Protein AF-A0A0B5IPD1-F1 (afdb_monomer_lite)

InterPro domains:
  IPR029069 HotDog domain superfamily [SSF54637] (11-71)

Radius of gyration: 14.23 Å; chains: 1; bounding box: 31×34×38 Å

Sequence (92 aa):
MEDPTHQEQASPEVRRRVQASFDRQGLMTHLGARTAHIGPGRVHIVLPARPEVTQQHGYFHAGGTSAVADSGERKLVAAGQQTLIRVNGAEQ

Foldseek 3Di:
DDDPPPQAADDPVLVVLLQVQQVPPVLCVVQVKDFPGHGDLETEIEREQDPVQADPVSHGDVVSVVVVVVSQPPTRPDPRHDYDYDYDGPDD

pLDDT: mean 78.39, std 17.06, range [37.47, 94.19]

Structure (mmCIF, N/CA/C/O backbone):
data_AF-A0A0B5IPD1-F1
#
_entry.id   AF-A0A0B5IPD1-F1
#
loop_
_atom_site.group_PDB
_atom_site.id
_atom_site.type_symbol
_atom_site.label_atom_id
_atom_site.label_alt_id
_atom_site.label_comp_id
_atom_site.label_asym_id
_atom_site.label_entity_id
_atom_site.label_seq_id
_atom_site.pdbx_PDB_ins_code
_atom_site.Cartn_x
_atom_site.Cartn_y
_atom_site.Cartn_z
_atom_site.occupancy
_atom_site.B_iso_or_equiv
_atom_site.auth_seq_id
_atom_site.auth_comp_id
_atom_site.auth_asym_id
_atom_site.auth_atom_id
_atom_site.pdbx_PDB_model_num
ATOM 1 N N . MET A 1 1 ? 8.013 -22.698 22.835 1.00 37.47 1 MET A N 1
ATOM 2 C CA . MET A 1 1 ? 8.239 -22.661 21.383 1.00 37.47 1 MET A CA 1
ATOM 3 C C . MET A 1 1 ? 7.033 -21.959 20.798 1.00 37.47 1 MET A C 1
ATOM 5 O O . MET A 1 1 ? 5.942 -22.512 20.814 1.00 37.47 1 MET A O 1
ATOM 9 N N . GLU A 1 2 ? 7.211 -20.671 20.542 1.00 43.16 2 GLU A N 1
ATOM 10 C CA . GLU A 1 2 ? 6.179 -19.677 20.251 1.00 43.16 2 GLU A CA 1
ATOM 11 C C . GLU A 1 2 ? 5.547 -19.781 18.850 1.00 43.16 2 GLU A C 1
ATOM 13 O O . GLU A 1 2 ? 6.236 -20.076 17.880 1.00 43.16 2 GLU A O 1
ATOM 18 N N . ASP A 1 3 ? 4.261 -19.430 18.738 1.00 40.47 3 ASP A N 1
ATOM 19 C CA . ASP A 1 3 ? 3.710 -18.790 17.534 1.00 40.47 3 ASP A CA 1
ATOM 20 C C . ASP A 1 3 ? 2.651 -17.752 17.952 1.00 40.47 3 ASP A C 1
ATOM 22 O O . ASP A 1 3 ? 1.539 -18.125 18.334 1.00 40.47 3 ASP A O 1
ATOM 26 N N . PRO A 1 4 ? 2.962 -16.442 17.955 1.00 44.75 4 PRO A N 1
ATOM 27 C CA . PRO A 1 4 ? 1.976 -15.405 18.185 1.00 44.75 4 PRO A CA 1
ATOM 28 C C . PRO A 1 4 ? 1.656 -14.706 16.857 1.00 44.75 4 PRO A C 1
ATOM 30 O O . PRO A 1 4 ? 1.926 -13.519 16.693 1.00 44.75 4 PRO A O 1
ATOM 33 N N . THR A 1 5 ? 1.082 -15.414 15.881 1.00 51.75 5 THR A N 1
ATOM 34 C CA . THR A 1 5 ? 0.524 -14.785 14.666 1.00 51.75 5 THR A CA 1
ATOM 35 C C . THR A 1 5 ? -0.986 -14.546 14.740 1.00 51.75 5 THR A C 1
ATOM 37 O O . THR A 1 5 ? -1.646 -14.369 13.716 1.00 51.75 5 THR A O 1
ATOM 40 N N . HIS A 1 6 ? -1.554 -14.432 15.947 1.00 52.25 6 HIS A N 1
ATOM 41 C CA . HIS A 1 6 ? -2.881 -13.838 16.112 1.00 52.25 6 HIS A CA 1
ATOM 42 C C . HIS A 1 6 ? -2.769 -12.330 15.828 1.00 52.25 6 HIS A C 1
ATOM 44 O O . HIS A 1 6 ? -2.610 -11.509 16.728 1.00 52.25 6 HIS A O 1
ATOM 50 N N . GLN A 1 7 ? -2.771 -11.950 14.547 1.00 64.19 7 GLN A N 1
ATOM 51 C CA . GLN A 1 7 ? -2.898 -10.551 14.166 1.00 64.19 7 GLN A CA 1
ATOM 52 C C . GLN A 1 7 ? -4.299 -10.092 14.568 1.00 64.19 7 GLN A C 1
ATOM 54 O O . GLN A 1 7 ? -5.283 -10.350 13.878 1.00 64.19 7 GLN A O 1
ATOM 59 N N . GLU A 1 8 ? -4.380 -9.459 15.733 1.00 81.88 8 GLU A N 1
ATOM 60 C CA . GLU A 1 8 ? -5.612 -8.888 16.248 1.00 81.88 8 GLU A CA 1
ATOM 61 C C . GLU A 1 8 ? -6.181 -7.888 15.234 1.00 81.88 8 GLU A C 1
ATOM 63 O O . GLU A 1 8 ? -5.484 -6.988 14.749 1.00 81.88 8 GLU A O 1
ATOM 68 N N . GLN A 1 9 ? -7.452 -8.079 14.880 1.00 86.25 9 GLN A N 1
ATOM 69 C CA . GLN A 1 9 ? -8.154 -7.213 13.942 1.00 86.25 9 GLN A CA 1
ATOM 70 C C . GLN A 1 9 ? -8.727 -6.004 14.679 1.00 86.25 9 GLN A C 1
ATOM 72 O O . GLN A 1 9 ? -9.225 -6.118 15.796 1.00 86.25 9 GLN A O 1
ATOM 77 N N . ALA A 1 10 ? -8.710 -4.838 14.034 1.00 89.19 10 ALA A N 1
ATOM 78 C CA . ALA A 1 10 ? -9.405 -3.670 14.564 1.00 89.19 10 ALA A CA 1
ATOM 79 C C . ALA A 1 10 ? -10.929 -3.890 14.589 1.00 89.19 10 ALA A C 1
ATOM 81 O O . ALA A 1 10 ? -11.465 -4.766 13.899 1.00 89.19 10 ALA A O 1
ATOM 82 N N . SER A 1 11 ? -11.642 -3.037 15.331 1.00 91.06 11 SER A N 1
ATOM 83 C CA . SER A 1 11 ? -13.105 -3.080 15.365 1.00 91.06 11 SER A CA 1
ATOM 84 C C . SER A 1 11 ? -13.708 -2.971 13.950 1.00 91.06 11 SER A C 1
ATOM 86 O O . SER A 1 11 ? -13.129 -2.321 13.068 1.00 91.06 11 SER A O 1
ATOM 88 N N . PRO A 1 12 ? -14.887 -3.570 13.696 1.00 91.75 12 PRO A N 1
ATOM 89 C CA . PRO A 1 12 ? -15.515 -3.540 12.372 1.00 91.75 12 PRO A CA 1
ATOM 90 C C . PRO A 1 12 ? -15.750 -2.126 11.823 1.00 91.75 12 PRO A C 1
ATOM 92 O O . PRO A 1 12 ? -15.677 -1.908 10.613 1.00 91.75 12 PRO A O 1
ATOM 95 N N . GLU A 1 13 ? -16.020 -1.159 12.700 1.00 89.56 13 GLU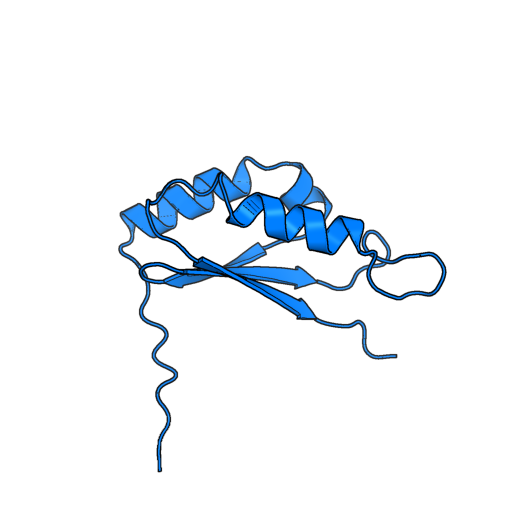 A N 1
ATOM 96 C CA . GLU A 1 13 ? -16.199 0.246 12.331 1.00 89.56 13 GLU A CA 1
ATOM 97 C C . GLU A 1 13 ? -14.894 0.869 11.823 1.00 89.56 13 GLU A C 1
ATOM 99 O O . GLU A 1 13 ? -14.865 1.440 10.730 1.00 89.56 13 GLU A O 1
ATOM 104 N N . VAL A 1 14 ? -13.795 0.689 12.566 1.00 88.12 14 VAL A N 1
ATOM 105 C CA . VAL A 1 14 ? -12.466 1.180 12.173 1.00 88.12 14 VAL A CA 1
ATOM 106 C C . VAL A 1 14 ? -12.049 0.559 10.846 1.00 88.12 14 VAL A C 1
ATOM 108 O O . VAL A 1 14 ? -11.639 1.274 9.934 1.00 88.12 14 VAL A O 1
ATOM 111 N N . ARG A 1 15 ? -12.230 -0.757 10.691 1.00 90.75 15 ARG A N 1
ATOM 112 C CA . ARG A 1 15 ? -11.924 -1.463 9.440 1.00 90.75 15 ARG A CA 1
ATOM 113 C C . ARG A 1 15 ? -12.674 -0.875 8.254 1.00 90.75 15 ARG A C 1
ATOM 115 O O . ARG A 1 15 ? -12.064 -0.598 7.227 1.00 90.75 15 ARG A O 1
ATOM 122 N N . ARG A 1 16 ? -13.979 -0.645 8.405 1.00 91.12 16 ARG A N 1
ATOM 123 C CA . ARG A 1 16 ? -14.819 -0.076 7.347 1.00 91.12 16 ARG A CA 1
ATOM 124 C C . ARG A 1 16 ? -14.377 1.332 6.968 1.00 91.12 16 ARG A C 1
ATOM 126 O O . ARG A 1 16 ? -14.295 1.642 5.786 1.00 91.12 16 ARG A O 1
ATOM 133 N N . ARG A 1 17 ? -14.067 2.172 7.957 1.00 90.25 17 ARG A N 1
ATOM 134 C CA . ARG A 1 17 ? -13.617 3.551 7.735 1.00 90.25 17 ARG A CA 1
ATOM 135 C C . ARG A 1 17 ? -12.270 3.607 7.018 1.00 90.25 17 ARG A C 1
ATOM 137 O O . ARG A 1 17 ? -12.114 4.377 6.073 1.00 90.25 17 ARG A O 1
ATOM 144 N N . VAL A 1 18 ? -11.319 2.785 7.452 1.00 89.62 18 VAL A N 1
ATOM 145 C CA . VAL A 1 18 ? -9.994 2.671 6.832 1.00 89.62 18 VAL A CA 1
ATOM 146 C C . VAL A 1 18 ? -10.124 2.159 5.401 1.00 89.62 18 VAL A C 1
ATOM 148 O O . VAL A 1 18 ? -9.592 2.792 4.493 1.00 89.62 18 VAL A O 1
ATOM 151 N N . GLN A 1 19 ? -10.893 1.086 5.186 1.00 91.62 19 GLN A N 1
ATOM 152 C CA . GLN A 1 19 ? -11.125 0.528 3.854 1.00 91.62 19 GLN A CA 1
ATOM 153 C C . GLN A 1 19 ? -11.765 1.557 2.917 1.00 91.62 19 GLN A C 1
ATOM 155 O O . GLN A 1 19 ? -11.230 1.826 1.850 1.00 91.62 19 GLN A O 1
ATOM 160 N N . ALA A 1 20 ? -12.835 2.226 3.357 1.00 91.69 20 ALA A N 1
ATOM 161 C CA . ALA A 1 20 ? -13.501 3.253 2.562 1.00 91.69 20 ALA A CA 1
ATOM 162 C C . ALA A 1 20 ? -12.585 4.448 2.239 1.00 91.69 20 ALA A C 1
ATOM 164 O O . ALA A 1 20 ? -12.707 5.046 1.173 1.00 91.69 20 ALA A O 1
ATOM 165 N N . SER A 1 21 ? -11.667 4.820 3.139 1.00 90.06 21 SER A N 1
ATOM 166 C CA . SER A 1 21 ? -10.679 5.866 2.846 1.00 90.06 21 SER A CA 1
ATOM 167 C C . SER A 1 21 ? -9.635 5.398 1.827 1.00 90.06 21 SER A C 1
ATOM 169 O O . SER A 1 21 ? -9.261 6.166 0.942 1.00 90.06 21 SER A O 1
ATOM 171 N N . PHE A 1 22 ? -9.182 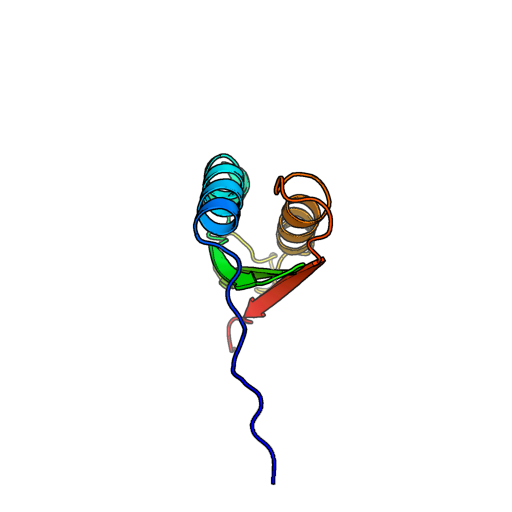4.145 1.923 1.00 91.94 22 PHE A N 1
ATOM 172 C CA . PHE A 1 22 ? -8.245 3.544 0.972 1.00 91.94 22 PHE A CA 1
ATOM 173 C C . PHE A 1 22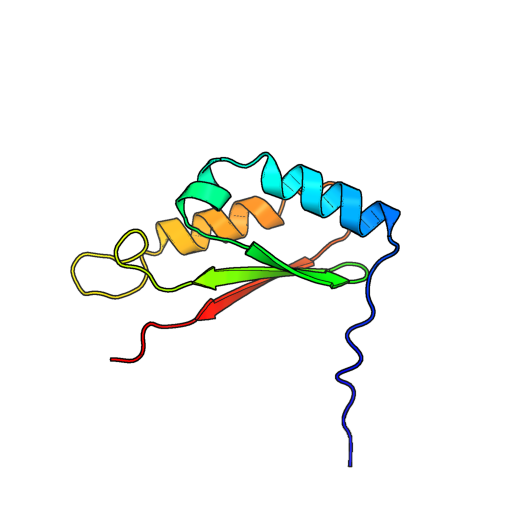 ? -8.856 3.434 -0.432 1.00 91.94 22 PHE A C 1
ATOM 175 O O . PHE A 1 22 ? -8.251 3.896 -1.395 1.00 91.94 22 PHE A O 1
ATOM 182 N N . ASP A 1 23 ? -10.090 2.935 -0.536 1.00 92.00 23 ASP A N 1
ATOM 183 C CA . ASP A 1 23 ? -10.792 2.710 -1.809 1.00 92.00 23 ASP A CA 1
ATOM 184 C C . ASP A 1 23 ? -11.078 4.009 -2.583 1.00 92.00 23 ASP A C 1
ATOM 186 O O . ASP A 1 23 ? -11.268 3.995 -3.797 1.00 92.00 23 ASP A O 1
ATOM 190 N N . ARG A 1 24 ? -11.078 5.162 -1.903 1.00 92.06 24 ARG A N 1
ATOM 191 C CA . ARG A 1 24 ? -11.223 6.484 -2.537 1.00 92.06 24 ARG A CA 1
ATOM 192 C C . ARG A 1 24 ? -9.936 6.993 -3.189 1.00 92.06 24 ARG A C 1
ATOM 194 O O . ARG A 1 24 ? -9.962 8.026 -3.859 1.00 92.06 24 ARG A O 1
ATOM 201 N N . GLN A 1 25 ? -8.806 6.321 -2.984 1.00 92.06 25 GLN A N 1
ATOM 202 C CA . GLN A 1 25 ? -7.516 6.724 -3.533 1.00 92.06 25 GLN A CA 1
ATOM 203 C C . GLN A 1 25 ? -7.312 6.076 -4.905 1.00 92.06 25 GLN A C 1
ATOM 205 O O . GLN A 1 25 ? -6.746 4.992 -5.008 1.00 92.06 25 GLN A O 1
ATOM 210 N N . GLY A 1 26 ? -7.726 6.763 -5.975 1.00 93.38 26 GLY A N 1
ATOM 211 C CA . GLY A 1 26 ? -7.647 6.224 -7.342 1.00 93.38 26 GLY A CA 1
ATOM 212 C C . GLY A 1 26 ? -6.244 5.764 -7.766 1.00 93.38 26 GLY A C 1
ATOM 213 O O . GLY A 1 26 ? -6.114 4.776 -8.484 1.00 93.38 26 GLY A O 1
ATOM 214 N N . LEU A 1 27 ? -5.185 6.413 -7.261 1.00 92.31 27 LEU A N 1
ATOM 215 C CA . LEU A 1 27 ? -3.805 5.974 -7.495 1.00 92.31 27 LEU A CA 1
ATOM 216 C C . LEU A 1 27 ? -3.526 4.587 -6.896 1.00 92.31 27 LEU A C 1
ATOM 218 O O . LEU A 1 27 ? -2.875 3.777 -7.543 1.00 92.31 27 LEU A O 1
ATOM 222 N N . MET A 1 28 ? -4.038 4.277 -5.701 1.00 93.56 28 MET A N 1
ATOM 223 C CA . MET A 1 28 ? -3.839 2.961 -5.079 1.00 93.56 28 MET A CA 1
ATOM 224 C C . MET A 1 28 ? -4.501 1.857 -5.901 1.00 93.56 28 MET A C 1
ATOM 226 O O . MET A 1 28 ? -3.888 0.815 -6.131 1.00 93.56 28 MET A O 1
ATOM 230 N N . THR A 1 29 ? -5.702 2.119 -6.425 1.00 93.06 29 THR A N 1
ATOM 231 C CA . THR A 1 29 ? -6.375 1.225 -7.375 1.00 93.06 29 THR A CA 1
ATOM 232 C C . THR A 1 29 ? -5.547 1.032 -8.644 1.00 93.06 29 THR A C 1
ATOM 234 O O . THR A 1 29 ? -5.356 -0.102 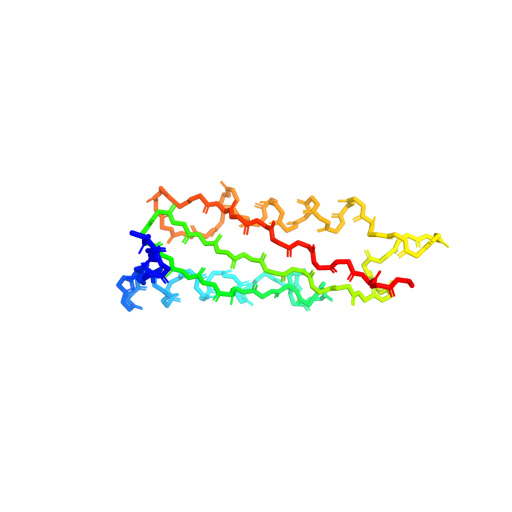-9.075 1.00 93.06 29 THR A O 1
ATOM 237 N N . HIS A 1 30 ? -5.018 2.116 -9.222 1.00 94.19 30 HIS A N 1
ATOM 238 C CA . HIS A 1 30 ? -4.201 2.055 -10.437 1.00 94.19 30 HIS A CA 1
ATOM 239 C C . HIS A 1 30 ? -2.913 1.242 -10.238 1.00 94.19 30 HIS A C 1
ATOM 241 O O . HIS A 1 30 ? -2.574 0.410 -11.074 1.00 94.19 30 HIS A O 1
ATOM 247 N N . LEU A 1 31 ? -2.242 1.424 -9.098 1.00 92.38 31 LEU A N 1
ATOM 248 C CA . LEU A 1 31 ? -1.040 0.674 -8.725 1.00 92.38 31 LEU A CA 1
ATOM 249 C C . LEU A 1 31 ? -1.341 -0.781 -8.307 1.00 92.38 31 LEU A C 1
ATOM 251 O O . LEU A 1 31 ? -0.420 -1.569 -8.107 1.00 92.38 31 LEU A O 1
ATOM 255 N N . GLY A 1 32 ? -2.615 -1.162 -8.150 1.00 92.19 32 GLY A N 1
ATOM 256 C CA . GLY A 1 32 ? -3.019 -2.483 -7.661 1.00 92.19 32 GLY A CA 1
ATOM 257 C C . GLY A 1 32 ? -2.730 -2.713 -6.174 1.00 92.19 32 GLY A C 1
ATOM 258 O O . GLY A 1 32 ? -2.686 -3.862 -5.728 1.00 92.19 32 GLY A O 1
ATOM 259 N N . ALA A 1 33 ? -2.513 -1.643 -5.406 1.00 93.12 33 ALA A N 1
ATOM 260 C CA . ALA A 1 33 ? -2.275 -1.725 -3.974 1.00 93.12 33 ALA A CA 1
ATOM 261 C C . ALA A 1 33 ? -3.545 -2.178 -3.235 1.00 93.12 33 ALA A C 1
ATOM 263 O O . ALA A 1 33 ? -4.661 -1.801 -3.595 1.00 93.12 33 ALA A O 1
ATOM 264 N N . ARG A 1 34 ? -3.384 -2.973 -2.172 1.00 92.50 34 ARG A N 1
ATOM 265 C CA . ARG A 1 34 ? -4.502 -3.493 -1.367 1.00 92.50 34 ARG A CA 1
ATOM 266 C C . ARG A 1 34 ? -4.188 -3.545 0.121 1.00 92.50 34 ARG A C 1
ATOM 268 O O . ARG A 1 34 ? -3.066 -3.854 0.518 1.00 92.50 34 ARG A O 1
ATOM 275 N N . THR A 1 35 ? -5.201 -3.330 0.948 1.00 91.94 35 THR A N 1
ATOM 276 C CA . THR A 1 35 ? -5.166 -3.584 2.392 1.00 91.94 35 THR A CA 1
ATOM 277 C C . THR A 1 35 ? -5.182 -5.096 2.649 1.00 91.94 35 THR A C 1
ATOM 279 O O . THR A 1 35 ? -6.130 -5.800 2.313 1.00 91.94 35 THR A O 1
ATOM 282 N N . ALA A 1 36 ? -4.107 -5.631 3.228 1.00 91.06 36 ALA A N 1
ATOM 283 C CA . ALA A 1 36 ? -4.001 -7.049 3.585 1.00 91.06 36 ALA A CA 1
ATOM 284 C C . ALA A 1 36 ? -4.435 -7.326 5.030 1.00 91.06 36 ALA A C 1
ATOM 286 O O . ALA A 1 36 ? -4.953 -8.399 5.324 1.00 91.06 36 ALA A O 1
ATOM 287 N N . HIS A 1 37 ? -4.227 -6.365 5.933 1.00 89.56 37 HIS A N 1
ATOM 288 C CA . HIS A 1 37 ? -4.618 -6.475 7.335 1.00 89.56 37 HIS A CA 1
ATOM 289 C C . HIS A 1 37 ? -4.886 -5.091 7.932 1.00 89.56 37 HIS A C 1
ATOM 291 O O . HIS A 1 37 ? -4.149 -4.147 7.655 1.00 89.56 37 HIS A O 1
ATOM 297 N N . ILE A 1 38 ? -5.911 -4.973 8.777 1.00 90.50 38 ILE A N 1
ATOM 298 C CA . ILE A 1 38 ? -6.222 -3.753 9.531 1.00 90.50 38 ILE A CA 1
ATOM 299 C C . ILE A 1 38 ? -6.337 -4.150 11.005 1.00 90.50 38 ILE A C 1
ATOM 301 O O . ILE A 1 38 ? -7.329 -4.757 11.413 1.00 90.50 38 ILE A O 1
ATOM 305 N N . GLY A 1 39 ? -5.311 -3.811 11.781 1.00 88.12 39 GLY A N 1
ATOM 306 C CA . GLY A 1 39 ? -5.212 -4.086 13.211 1.00 88.12 39 GLY A CA 1
ATOM 307 C C . GLY A 1 39 ? -5.242 -2.814 14.062 1.00 88.12 39 GLY A C 1
ATOM 308 O O . GLY A 1 39 ? -5.186 -1.697 13.526 1.00 88.12 39 GLY A O 1
ATOM 309 N N . PRO A 1 40 ? -5.312 -2.954 15.396 1.00 82.94 40 PRO A N 1
ATOM 310 C CA . PRO A 1 40 ? -5.190 -1.831 16.316 1.00 82.94 40 PRO A CA 1
ATOM 311 C C . PRO A 1 40 ? -3.893 -1.071 16.048 1.00 82.94 40 PRO A C 1
ATOM 313 O O . PRO A 1 40 ? -2.809 -1.649 16.064 1.00 82.94 40 PRO A O 1
ATOM 316 N N . GLY A 1 41 ? -4.004 0.216 15.724 1.00 81.94 41 GLY A N 1
ATOM 317 C CA . GLY A 1 41 ? -2.832 1.041 15.457 1.00 81.94 41 GLY A CA 1
ATOM 318 C C . GLY A 1 41 ? -1.970 0.571 14.278 1.00 81.94 41 GLY A C 1
ATOM 319 O O . GLY A 1 41 ? -0.818 0.982 14.198 1.00 81.94 41 GLY A O 1
ATOM 320 N N . ARG A 1 42 ? -2.473 -0.267 13.353 1.00 84.38 42 ARG A N 1
ATOM 321 C CA . ARG A 1 42 ? -1.714 -0.644 12.150 1.00 84.38 42 ARG A CA 1
ATOM 322 C C . ARG A 1 42 ? -2.531 -1.053 10.933 1.00 84.38 42 ARG A C 1
ATOM 324 O O . ARG A 1 42 ? -3.566 -1.701 11.055 1.00 84.38 42 ARG A O 1
ATOM 331 N N . VAL A 1 43 ? -2.000 -0.766 9.748 1.00 86.94 43 VAL A N 1
ATOM 332 C CA . VAL A 1 43 ? -2.534 -1.236 8.462 1.00 86.94 43 VAL A CA 1
ATOM 333 C C . VAL A 1 43 ? -1.407 -1.852 7.647 1.00 86.94 43 VAL A C 1
ATOM 335 O O . VAL A 1 43 ? -0.341 -1.264 7.501 1.00 86.94 43 VAL A O 1
ATOM 338 N N . HIS A 1 44 ? -1.625 -3.053 7.123 1.00 89.38 44 HIS A N 1
ATOM 339 C CA . HIS A 1 44 ? -0.697 -3.688 6.196 1.00 89.38 44 HIS A CA 1
ATOM 340 C C . HIS A 1 44 ? -1.198 -3.452 4.777 1.00 89.38 44 HIS A C 1
ATOM 342 O O . HIS A 1 44 ? -2.312 -3.870 4.446 1.00 89.38 44 HIS A O 1
ATOM 348 N N . ILE A 1 45 ? -0.376 -2.815 3.947 1.00 90.81 45 ILE A N 1
ATOM 349 C CA . ILE A 1 45 ? -0.674 -2.574 2.535 1.00 90.81 45 ILE A CA 1
ATOM 350 C C . ILE A 1 45 ? 0.295 -3.396 1.692 1.00 90.81 45 ILE A C 1
ATOM 352 O O . ILE A 1 45 ? 1.499 -3.436 1.953 1.00 90.81 45 ILE A O 1
ATOM 356 N N . VAL A 1 46 ? -0.247 -4.077 0.689 1.00 90.75 46 VAL A N 1
ATOM 357 C CA . VAL A 1 46 ? 0.515 -4.871 -0.272 1.00 90.75 46 VAL A CA 1
ATOM 358 C C . VAL A 1 46 ? 0.473 -4.173 -1.617 1.00 90.75 46 VAL A C 1
ATOM 360 O O . VAL A 1 46 ? -0.613 -3.906 -2.130 1.00 90.75 46 VAL A O 1
ATOM 363 N N . LEU A 1 47 ? 1.652 -3.936 -2.188 1.00 90.38 47 LEU A N 1
ATOM 364 C CA . LEU A 1 47 ? 1.821 -3.535 -3.580 1.00 90.38 47 LEU A CA 1
ATOM 365 C C . LEU A 1 47 ? 2.350 -4.751 -4.362 1.00 90.38 47 LEU A C 1
ATOM 367 O O . LEU A 1 47 ? 3.489 -5.165 -4.123 1.00 90.38 47 LEU A O 1
ATOM 371 N N . PRO A 1 48 ? 1.537 -5.383 -5.225 1.00 88.75 48 PRO A N 1
ATOM 372 C CA . PRO A 1 48 ? 1.981 -6.528 -6.012 1.00 88.75 48 PRO A CA 1
ATOM 373 C C . PRO A 1 48 ? 2.998 -6.102 -7.077 1.00 88.75 48 PRO A C 1
ATOM 375 O O . PRO A 1 48 ? 2.871 -5.023 -7.654 1.00 88.75 48 PRO A O 1
ATOM 378 N N . ALA A 1 49 ? 3.975 -6.962 -7.375 1.00 85.81 49 ALA A N 1
ATOM 379 C CA . ALA A 1 49 ? 4.862 -6.743 -8.512 1.00 85.81 49 ALA A CA 1
ATOM 380 C C . ALA A 1 49 ? 4.089 -6.882 -9.811 1.00 85.81 49 ALA A C 1
ATOM 382 O O . ALA A 1 49 ? 3.446 -7.903 -10.061 1.00 85.81 49 ALA A O 1
ATOM 383 N N . ARG A 1 50 ? 4.152 -5.837 -10.629 1.00 87.25 50 ARG A N 1
ATOM 384 C CA . ARG A 1 50 ? 3.545 -5.803 -11.952 1.00 87.25 50 ARG A CA 1
ATOM 385 C C . ARG A 1 50 ? 4.350 -4.887 -12.873 1.00 87.25 50 ARG A C 1
ATOM 387 O O . ARG A 1 50 ? 4.970 -3.953 -12.361 1.00 87.25 50 ARG A O 1
ATOM 394 N N . PRO A 1 51 ? 4.306 -5.081 -14.202 1.00 88.44 51 PRO A N 1
ATOM 395 C CA . PRO A 1 51 ? 5.033 -4.227 -15.140 1.00 88.44 51 PRO A CA 1
ATOM 396 C C . PRO A 1 51 ? 4.773 -2.728 -14.929 1.00 88.44 51 PRO A C 1
ATOM 398 O O . PRO A 1 51 ? 5.702 -1.928 -14.983 1.00 88.44 51 PRO A O 1
ATOM 401 N N . GLU A 1 52 ? 3.537 -2.348 -14.589 1.00 88.75 52 GLU A N 1
ATOM 402 C CA . GLU A 1 52 ? 3.119 -0.951 -14.412 1.00 88.75 52 GLU A CA 1
ATOM 403 C C . GLU A 1 52 ? 3.772 -0.256 -13.205 1.00 88.75 52 GLU A C 1
ATOM 405 O O . GLU A 1 52 ? 3.771 0.971 -13.125 1.00 88.75 52 GLU A O 1
ATOM 410 N N . VAL A 1 53 ? 4.336 -1.022 -12.266 1.00 89.44 53 VAL A N 1
ATOM 411 C CA . VAL A 1 53 ? 4.999 -0.503 -11.056 1.00 89.44 53 VAL A CA 1
ATOM 412 C C . VAL A 1 53 ? 6.505 -0.775 -11.045 1.00 89.44 53 VAL A C 1
ATOM 414 O O . VAL A 1 53 ? 7.174 -0.554 -10.031 1.00 89.44 53 VAL A O 1
ATOM 417 N N . THR A 1 54 ? 7.050 -1.233 -12.174 1.00 88.31 54 THR A N 1
ATOM 418 C CA . THR A 1 54 ? 8.484 -1.480 -12.360 1.00 88.31 54 THR A CA 1
ATOM 419 C C . THR A 1 54 ? 9.171 -0.336 -13.106 1.00 88.31 54 THR A C 1
ATOM 421 O O . THR A 1 54 ? 8.553 0.405 -13.865 1.00 88.31 54 THR A O 1
ATOM 424 N N . GLN A 1 55 ? 10.467 -0.161 -12.865 1.00 90.12 55 GLN A N 1
ATOM 425 C CA . GLN A 1 55 ? 11.347 0.669 -13.684 1.00 90.12 55 GLN A CA 1
ATOM 426 C C . GLN A 1 55 ? 11.856 -0.114 -14.906 1.00 90.12 55 GLN A C 1
ATOM 428 O O . GLN A 1 55 ? 11.674 -1.324 -15.005 1.00 90.12 55 GLN A O 1
ATOM 433 N N . GLN A 1 56 ? 12.575 0.570 -15.800 1.00 90.12 56 GLN A N 1
ATOM 434 C CA . GLN A 1 56 ? 13.109 0.027 -17.060 1.00 90.12 56 GLN A CA 1
ATOM 435 C C . GLN A 1 56 ? 13.924 -1.279 -16.941 1.00 90.12 56 GLN A C 1
ATOM 437 O O . GLN A 1 56 ? 14.056 -2.002 -17.922 1.00 90.12 56 GLN A O 1
ATOM 442 N N . HIS A 1 57 ? 14.465 -1.593 -15.761 1.00 86.75 57 HIS A N 1
ATOM 443 C CA . HIS A 1 57 ? 15.238 -2.814 -15.501 1.00 86.75 57 HIS A CA 1
ATOM 444 C C . HIS A 1 57 ? 14.441 -3.909 -14.767 1.00 86.75 57 HIS A C 1
ATOM 446 O O . HIS A 1 57 ? 15.034 -4.843 -14.241 1.00 86.75 57 HIS A O 1
ATOM 452 N N . GLY A 1 58 ? 13.113 -3.790 -14.674 1.00 81.00 58 GLY A N 1
ATOM 453 C CA . GLY A 1 58 ? 12.243 -4.787 -14.034 1.00 81.00 58 GLY A CA 1
ATOM 454 C C . GLY A 1 58 ? 12.197 -4.725 -12.501 1.00 81.00 58 GLY A C 1
ATOM 455 O O . GLY A 1 58 ? 11.377 -5.397 -11.884 1.00 81.00 58 GLY A O 1
ATOM 456 N N . TYR A 1 59 ? 13.017 -3.884 -11.862 1.00 84.69 59 TYR A N 1
ATOM 457 C CA . TYR A 1 59 ? 12.909 -3.602 -10.425 1.00 84.69 59 TYR A CA 1
ATOM 458 C C . TYR A 1 59 ? 11.689 -2.741 -10.108 1.00 84.69 59 TYR A C 1
ATOM 460 O O . TYR A 1 59 ? 11.218 -1.997 -10.961 1.00 84.69 59 TYR A O 1
ATOM 468 N N . PHE A 1 60 ? 11.219 -2.751 -8.861 1.00 84.56 60 PHE A N 1
ATOM 469 C CA . PHE A 1 60 ? 10.184 -1.810 -8.433 1.00 84.56 60 PHE A CA 1
ATOM 470 C C . PHE A 1 60 ? 10.619 -0.359 -8.626 1.00 84.56 60 PHE A C 1
ATOM 472 O O . PHE A 1 60 ? 11.732 0.044 -8.276 1.00 84.56 60 PHE A O 1
ATOM 479 N N . HIS A 1 61 ? 9.706 0.447 -9.152 1.00 89.56 61 HIS A N 1
ATOM 480 C CA . HIS A 1 61 ? 9.900 1.878 -9.236 1.00 89.56 61 HIS A CA 1
ATOM 481 C C . HIS A 1 61 ? 9.749 2.490 -7.838 1.00 89.56 61 HIS A C 1
ATOM 483 O O . HIS A 1 61 ? 8.687 2.387 -7.221 1.00 89.56 61 HIS A O 1
ATOM 489 N N . ALA A 1 62 ? 10.784 3.183 -7.353 1.00 87.19 62 ALA A N 1
ATOM 490 C CA . ALA A 1 62 ? 10.772 3.818 -6.032 1.00 87.19 62 ALA A CA 1
ATOM 491 C C . ALA A 1 62 ? 9.552 4.733 -5.833 1.00 87.19 62 ALA A C 1
ATOM 493 O O . ALA A 1 62 ? 8.923 4.687 -4.785 1.00 87.19 62 ALA A O 1
ATOM 494 N N . GLY A 1 63 ? 9.146 5.475 -6.870 1.00 90.00 63 GLY A N 1
ATOM 495 C CA . GLY A 1 63 ? 7.941 6.311 -6.833 1.00 90.00 63 GLY A CA 1
ATOM 496 C C . GLY A 1 63 ? 6.637 5.549 -6.551 1.00 90.00 63 GLY A C 1
ATOM 497 O O . GLY A 1 63 ? 5.771 6.088 -5.870 1.00 90.00 63 GLY A O 1
ATOM 498 N N . GLY A 1 64 ? 6.502 4.294 -6.999 1.00 88.06 64 GLY A N 1
ATOM 499 C CA . GLY A 1 64 ? 5.336 3.463 -6.677 1.00 88.06 64 GLY A CA 1
ATOM 500 C C . GLY A 1 64 ? 5.321 3.067 -5.199 1.00 88.06 64 GLY A C 1
ATOM 501 O O . GLY A 1 64 ? 4.308 3.223 -4.520 1.00 88.06 64 GLY A O 1
ATOM 502 N N . THR A 1 65 ? 6.473 2.646 -4.672 1.00 85.94 65 THR A N 1
ATOM 503 C CA . THR A 1 65 ? 6.641 2.335 -3.244 1.00 85.94 65 THR A CA 1
ATOM 504 C C . THR A 1 65 ? 6.418 3.568 -2.362 1.00 85.94 65 THR A C 1
ATOM 506 O O . THR A 1 65 ? 5.710 3.483 -1.361 1.00 85.94 65 THR A O 1
ATOM 509 N N . SER A 1 66 ? 6.964 4.726 -2.747 1.00 87.50 66 SER A N 1
ATOM 510 C CA . SER A 1 66 ? 6.780 5.993 -2.031 1.00 87.50 66 SER A CA 1
ATOM 511 C C . SER A 1 66 ? 5.326 6.465 -2.041 1.00 87.50 66 SER A C 1
ATOM 513 O O . SER A 1 66 ? 4.844 6.939 -1.020 1.00 87.50 66 SER A O 1
ATOM 515 N N . ALA A 1 67 ? 4.601 6.294 -3.151 1.00 89.81 67 ALA A N 1
ATOM 516 C CA . ALA A 1 67 ? 3.181 6.640 -3.216 1.00 89.81 67 ALA A CA 1
ATOM 517 C C . ALA A 1 67 ? 2.331 5.803 -2.245 1.00 89.81 67 ALA A C 1
ATOM 519 O O . ALA A 1 67 ? 1.428 6.331 -1.603 1.00 89.81 67 ALA A O 1
ATOM 520 N N . VAL A 1 68 ? 2.632 4.507 -2.109 1.00 87.75 68 VAL A N 1
ATOM 521 C CA . VAL A 1 68 ? 1.950 3.632 -1.140 1.00 87.75 68 VAL A CA 1
ATOM 522 C C . VAL A 1 68 ? 2.292 4.017 0.301 1.00 87.75 68 VAL A C 1
ATOM 524 O O . VAL A 1 68 ? 1.425 3.931 1.173 1.00 87.75 68 VAL A O 1
ATOM 527 N N . ALA A 1 69 ? 3.526 4.461 0.556 1.00 85.12 69 ALA A N 1
ATOM 528 C CA . ALA A 1 69 ? 3.917 4.979 1.863 1.00 85.12 69 ALA A CA 1
ATOM 529 C C . ALA A 1 69 ? 3.107 6.223 2.241 1.00 85.12 69 ALA A C 1
ATOM 531 O O . ALA A 1 69 ? 2.459 6.208 3.293 1.00 85.12 69 ALA A O 1
ATOM 532 N N . ASP A 1 70 ? 3.014 7.196 1.324 1.00 85.50 70 ASP A N 1
ATOM 533 C CA . ASP A 1 70 ? 2.279 8.456 1.525 1.00 85.50 70 ASP A CA 1
ATOM 534 C C . ASP A 1 70 ? 0.796 8.227 1.857 1.00 85.50 70 ASP A C 1
ATOM 536 O O . ASP A 1 70 ? 0.218 8.850 2.757 1.00 85.50 70 ASP A O 1
ATOM 540 N N . SER A 1 71 ? 0.172 7.256 1.186 1.00 75.81 71 SER A N 1
ATOM 541 C CA . SER A 1 71 ? -1.215 6.864 1.449 1.00 75.81 71 SER A CA 1
ATOM 542 C C . SER A 1 71 ? -1.464 6.441 2.900 1.00 75.81 71 SER A C 1
ATOM 544 O O . SER A 1 71 ? -2.564 6.656 3.425 1.00 75.81 71 SER A O 1
ATOM 546 N N . GLY A 1 72 ? -0.462 5.845 3.547 1.00 66.50 72 GLY A N 1
ATOM 547 C CA . GLY A 1 72 ? -0.544 5.301 4.896 1.00 66.50 72 GLY A CA 1
ATOM 548 C C . GLY A 1 72 ? -0.273 6.300 6.021 1.00 66.50 72 GLY A C 1
ATOM 549 O O . GLY A 1 72 ? -0.714 6.074 7.145 1.00 66.50 72 GLY A O 1
ATOM 550 N N . GLU A 1 73 ? 0.433 7.394 5.746 1.00 56.38 73 GLU A N 1
ATOM 551 C CA . GLU A 1 73 ? 0.967 8.288 6.782 1.00 56.38 73 GLU A CA 1
ATOM 552 C C . GLU A 1 73 ? 0.053 9.468 7.142 1.00 56.38 73 GLU A C 1
ATOM 554 O O . GLU A 1 73 ? 0.221 10.060 8.210 1.00 56.38 73 GLU A O 1
ATOM 559 N N . ARG A 1 74 ? -0.958 9.805 6.320 1.00 50.97 74 ARG A N 1
ATOM 560 C CA . ARG A 1 74 ? -1.846 10.958 6.612 1.00 50.97 74 ARG A CA 1
ATOM 561 C C . ARG A 1 74 ? -3.331 10.823 6.258 1.00 50.97 74 ARG A C 1
ATOM 563 O O . ARG A 1 74 ? -4.105 11.689 6.662 1.00 50.97 74 ARG A O 1
ATOM 570 N N . LYS A 1 75 ? -3.768 9.797 5.514 1.00 53.41 75 LYS A N 1
ATOM 571 C CA . LYS A 1 75 ? -5.125 9.789 4.910 1.00 53.41 75 LYS A CA 1
ATOM 572 C C . LYS A 1 75 ? -6.066 8.671 5.361 1.00 53.41 75 LYS A C 1
ATOM 574 O O . LYS A 1 75 ? -7.282 8.804 5.202 1.00 53.41 75 LYS A O 1
ATOM 579 N N . LEU A 1 76 ? -5.569 7.588 5.950 1.00 56.53 76 LEU A N 1
ATOM 580 C CA . LEU A 1 76 ? -6.434 6.548 6.513 1.00 56.53 76 LEU A CA 1
ATOM 581 C C . LEU A 1 76 ? -6.927 7.024 7.881 1.00 56.53 76 LEU A C 1
ATOM 583 O O . LEU A 1 76 ? -6.192 7.021 8.861 1.00 56.53 76 LEU A O 1
ATOM 587 N N . VAL A 1 77 ? -8.156 7.544 7.928 1.00 47.44 77 VAL A N 1
ATOM 588 C CA . VAL A 1 77 ? -8.676 8.216 9.121 1.00 47.44 77 VAL A CA 1
ATOM 589 C C . VAL A 1 77 ? -9.018 7.197 10.213 1.00 47.44 77 VAL A C 1
ATOM 591 O O . VAL A 1 77 ? -10.156 6.760 10.339 1.00 47.44 77 VAL A O 1
ATOM 594 N N . ALA A 1 78 ? -8.025 6.854 11.021 1.00 45.81 78 ALA A N 1
ATOM 595 C CA . ALA A 1 78 ? -8.145 6.361 12.385 1.00 45.81 78 ALA A CA 1
ATOM 596 C C . ALA A 1 78 ? -6.865 6.807 13.104 1.00 45.81 78 ALA A C 1
ATOM 598 O O . ALA A 1 78 ? -5.766 6.396 12.738 1.00 45.81 78 ALA A O 1
ATOM 599 N N . ALA A 1 79 ? -6.994 7.733 14.054 1.00 40.31 79 ALA A N 1
ATOM 600 C CA . ALA A 1 79 ? -5.856 8.308 14.762 1.00 40.31 79 ALA A CA 1
ATOM 601 C C . ALA A 1 79 ? -4.967 7.193 15.350 1.00 40.31 79 ALA A C 1
ATOM 603 O O . ALA A 1 79 ? -5.457 6.339 16.085 1.00 40.31 79 ALA A O 1
ATOM 604 N N . GLY A 1 80 ? -3.675 7.198 15.005 1.00 47.94 80 GLY A N 1
ATOM 605 C CA . GLY A 1 80 ? -2.678 6.298 15.592 1.00 47.94 80 GLY A CA 1
ATOM 606 C C . GLY A 1 80 ? -2.382 4.996 14.839 1.00 47.94 80 GLY A C 1
ATOM 607 O O . GLY A 1 80 ? -1.838 4.087 15.458 1.00 47.94 80 GLY A O 1
ATOM 608 N N . GLN A 1 81 ? -2.708 4.864 13.544 1.00 55.81 81 GLN A N 1
ATOM 609 C CA . GLN A 1 81 ? -2.312 3.680 12.765 1.00 55.81 81 GLN A CA 1
ATOM 610 C C . GLN A 1 81 ? -0.940 3.810 12.080 1.00 55.81 81 GLN A C 1
ATOM 612 O O . GLN A 1 81 ? -0.701 4.724 11.301 1.00 55.81 81 GLN A O 1
ATOM 617 N N . GLN A 1 82 ? -0.054 2.846 12.335 1.00 53.88 82 GLN A N 1
ATOM 618 C CA . GLN A 1 82 ? 1.219 2.630 11.654 1.00 53.88 82 GLN A CA 1
ATOM 619 C C . GLN A 1 82 ? 1.011 1.814 10.369 1.00 53.88 82 GLN A C 1
ATOM 621 O O . GLN A 1 82 ? 0.422 0.733 10.394 1.00 53.88 82 GLN A O 1
ATOM 626 N N . THR A 1 83 ? 1.535 2.282 9.239 1.00 60.78 83 THR A N 1
ATOM 627 C CA . THR A 1 83 ? 1.449 1.537 7.975 1.00 60.78 83 THR A CA 1
ATOM 628 C C . THR A 1 83 ? 2.683 0.660 7.777 1.00 60.78 83 THR A C 1
ATOM 630 O O . THR A 1 83 ? 3.809 1.149 7.810 1.00 60.78 83 THR A O 1
ATOM 633 N N . LEU A 1 84 ? 2.472 -0.640 7.563 1.00 66.69 84 LEU A N 1
ATOM 634 C CA . LEU A 1 84 ? 3.510 -1.583 7.149 1.00 66.69 84 LEU A CA 1
ATOM 635 C C . LEU A 1 84 ? 3.309 -1.908 5.667 1.00 66.69 84 LEU A C 1
ATOM 637 O O . LEU A 1 84 ? 2.271 -2.449 5.280 1.00 66.69 84 LEU A O 1
ATOM 641 N N . ILE A 1 85 ? 4.305 -1.599 4.843 1.00 71.50 85 ILE A N 1
ATOM 642 C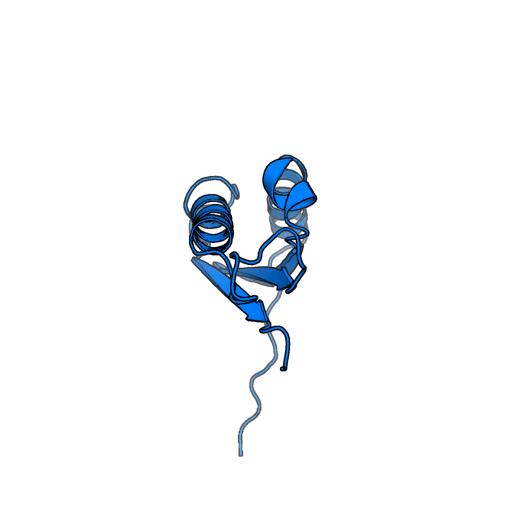 CA . ILE A 1 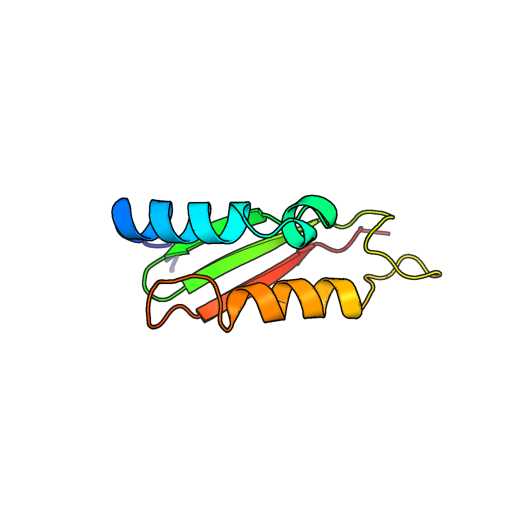85 ? 4.255 -1.859 3.404 1.00 71.50 85 ILE A CA 1
ATOM 643 C C . ILE A 1 85 ? 5.025 -3.139 3.126 1.00 71.50 85 ILE A C 1
ATOM 645 O O . ILE A 1 85 ? 6.208 -3.243 3.447 1.00 71.50 85 ILE A O 1
ATOM 649 N N . ARG A 1 86 ? 4.357 -4.108 2.502 1.00 72.81 86 ARG A N 1
ATOM 650 C CA . ARG A 1 86 ? 5.018 -5.283 1.941 1.00 72.81 86 ARG A CA 1
ATOM 651 C C . ARG A 1 86 ? 5.001 -5.172 0.423 1.00 72.81 86 ARG A C 1
ATOM 653 O O . ARG A 1 86 ? 3.946 -5.263 -0.204 1.00 72.81 86 ARG A O 1
ATOM 660 N N . VAL A 1 87 ? 6.184 -4.987 -0.146 1.00 67.31 87 VAL A N 1
ATOM 661 C CA . VAL A 1 87 ? 6.422 -5.095 -1.583 1.00 67.31 87 VAL A CA 1
ATOM 662 C C . VAL A 1 87 ? 6.854 -6.532 -1.847 1.00 67.31 87 VAL A C 1
ATOM 664 O O . VAL A 1 87 ? 7.899 -6.957 -1.361 1.00 67.31 87 VAL A O 1
ATOM 667 N N . ASN A 1 88 ? 6.032 -7.303 -2.557 1.00 67.50 88 ASN A N 1
ATOM 668 C CA . ASN A 1 88 ? 6.432 -8.645 -2.977 1.00 67.50 88 ASN A CA 1
ATOM 669 C C . ASN A 1 88 ? 7.209 -8.495 -4.281 1.00 67.50 88 ASN A C 1
ATOM 671 O O . ASN A 1 88 ? 6.626 -8.039 -5.261 1.00 67.50 88 ASN A O 1
ATOM 675 N N . GLY A 1 89 ? 8.501 -8.831 -4.275 1.00 53.72 89 GLY A N 1
ATOM 676 C CA . GLY A 1 89 ? 9.334 -8.851 -5.479 1.00 53.72 89 GLY A CA 1
ATOM 677 C C . GLY A 1 89 ? 8.722 -9.735 -6.566 1.00 53.72 89 GLY A C 1
ATOM 678 O O . GLY A 1 89 ? 8.151 -10.777 -6.251 1.00 53.72 89 GLY A O 1
ATOM 679 N N . ALA A 1 90 ? 8.847 -9.329 -7.832 1.00 51.34 90 ALA A N 1
ATOM 680 C CA . ALA A 1 90 ? 8.797 -10.300 -8.916 1.00 51.34 90 ALA A CA 1
ATOM 681 C C . ALA A 1 90 ? 10.045 -11.167 -8.743 1.00 51.34 90 ALA A C 1
ATOM 683 O O . ALA A 1 90 ? 11.160 -10.648 -8.814 1.00 51.34 90 ALA A O 1
ATOM 684 N N . GLU A 1 91 ? 9.860 -12.440 -8.408 1.00 49.56 91 GLU A N 1
ATOM 685 C CA . GLU A 1 91 ? 10.945 -13.411 -8.486 1.00 49.56 91 GLU A CA 1
ATOM 686 C C . GLU A 1 91 ? 11.433 -13.419 -9.940 1.00 49.56 91 GLU A C 1
ATOM 688 O O . GLU A 1 91 ? 10.631 -13.580 -10.863 1.00 49.56 91 GLU A O 1
ATOM 693 N N . GLN A 1 92 ? 12.721 -13.136 -10.128 1.00 48.78 92 GLN A N 1
ATOM 694 C CA . GLN A 1 92 ? 13.434 -13.429 -11.369 1.00 48.78 92 GLN A CA 1
ATOM 695 C C . GLN A 1 92 ? 13.924 -14.869 -11.292 1.00 48.78 92 GLN A C 1
ATOM 697 O O . GLN A 1 92 ? 14.512 -15.208 -10.238 1.00 48.78 92 GLN A O 1
#

Organism: NCBI:txid362257

Secondary structure (DSSP, 8-state):
-------PPPPHHHHHHHHHHHHT-HHHHHTT-EEEEEETTEEEEEE---GGGB-TTSSBPHHHHHHHHHHHHHSS-STTPEEEEEE-----